Protein AF-A0A940BVG4-F1 (afdb_monomer_lite)

Sequence (118 aa):
MKRGKMKLSRLAILMAVLMVFTMLPSGGVGVVHASSDTEAPVVDASTIELTLPEGKTTVTGGDTVKLSVKVTDASEISRVDVTYNFPVTGQREYTMSYNPDTERYEVEIKISNGAQAG

pLDDT: mean 80.79, std 16.18, range [45.88, 98.25]

Secondary structure (DSSP, 8-state):
---------HHHHHHHHHHHHTT-----------PPP-PPPEEEEEEEEEEPPTT-SS--TT-EEEEEEEEE-SS-----EEEEEETTTEEEEEEPEEETTTTEEEEEEE--TT----

Structure (mmCIF, N/CA/C/O backbone):
data_AF-A0A940BVG4-F1
#
_entry.id   AF-A0A940BVG4-F1
#
loop_
_atom_site.group_PDB
_atom_site.id
_atom_site.type_symbol
_atom_site.label_atom_id
_atom_site.label_alt_id
_atom_site.label_comp_id
_atom_site.label_asym_id
_atom_site.label_entity_id
_atom_site.label_seq_id
_atom_site.pdbx_PDB_ins_code
_atom_site.Cartn_x
_atom_site.Cartn_y
_atom_site.Cartn_z
_atom_site.occupancy
_atom_site.B_iso_or_equiv
_atom_site.auth_seq_id
_atom_site.auth_comp_id
_atom_site.auth_asym_id
_atom_site.auth_atom_id
_atom_site.pdbx_PDB_model_num
ATOM 1 N N . MET A 1 1 ? 68.633 -38.755 -28.084 1.00 45.88 1 MET A N 1
ATOM 2 C CA . MET A 1 1 ? 68.171 -37.482 -28.690 1.00 45.88 1 MET A CA 1
ATOM 3 C C . MET A 1 1 ? 68.105 -36.403 -27.616 1.00 45.88 1 MET A C 1
ATOM 5 O O . MET A 1 1 ? 67.370 -36.559 -26.652 1.00 45.88 1 MET A O 1
ATOM 9 N N . LYS A 1 2 ? 68.916 -35.345 -27.736 1.00 47.56 2 LYS A N 1
ATOM 10 C CA . LYS A 1 2 ? 68.989 -34.218 -26.788 1.00 47.56 2 LYS A CA 1
ATOM 11 C C . LYS A 1 2 ? 68.037 -33.122 -27.297 1.00 47.56 2 LYS A C 1
ATOM 13 O O . LYS A 1 2 ? 68.243 -32.629 -28.401 1.00 47.56 2 LYS A O 1
ATOM 18 N N . ARG A 1 3 ? 66.976 -32.776 -26.552 1.00 50.91 3 ARG A N 1
ATOM 19 C CA . ARG A 1 3 ? 66.039 -31.691 -26.921 1.00 50.91 3 ARG A CA 1
ATOM 20 C C . ARG A 1 3 ? 66.789 -30.352 -26.916 1.00 50.91 3 ARG A C 1
ATOM 22 O O . ARG A 1 3 ? 67.181 -29.868 -25.856 1.00 50.91 3 ARG A O 1
ATOM 29 N N . GLY A 1 4 ? 67.016 -29.779 -28.097 1.00 55.25 4 GLY A N 1
ATOM 30 C CA . GLY A 1 4 ? 67.609 -28.451 -28.250 1.00 55.25 4 GLY A CA 1
ATOM 31 C C . GLY A 1 4 ? 66.642 -27.372 -27.767 1.00 55.25 4 GLY A C 1
ATOM 32 O O . GLY A 1 4 ? 65.496 -27.322 -28.207 1.00 55.25 4 GLY A O 1
ATOM 33 N N . LYS A 1 5 ? 67.088 -26.511 -26.847 1.00 55.75 5 LYS A N 1
ATOM 34 C CA . LYS A 1 5 ? 66.330 -25.324 -26.429 1.00 55.75 5 LYS A CA 1
ATOM 35 C C . LYS A 1 5 ? 66.346 -24.315 -27.585 1.00 55.75 5 LYS A C 1
ATOM 37 O O . LYS A 1 5 ? 67.405 -23.767 -27.887 1.00 55.75 5 LYS A O 1
ATOM 42 N N . MET A 1 6 ? 65.211 -24.085 -28.245 1.00 57.31 6 MET A N 1
ATOM 43 C CA . MET A 1 6 ? 65.107 -23.062 -29.293 1.00 57.31 6 MET A CA 1
ATOM 44 C C . MET A 1 6 ? 65.166 -21.666 -28.662 1.00 57.31 6 MET A C 1
ATOM 46 O O . MET A 1 6 ? 64.382 -21.353 -27.768 1.00 57.31 6 MET A O 1
ATOM 50 N N . LYS A 1 7 ? 66.103 -20.824 -29.112 1.00 61.03 7 LYS A N 1
ATOM 51 C CA . LYS A 1 7 ? 66.158 -19.405 -28.737 1.00 61.03 7 LYS A CA 1
ATOM 52 C C . LYS A 1 7 ? 65.213 -18.633 -29.660 1.00 61.03 7 LYS A C 1
ATOM 54 O O . LYS A 1 7 ? 65.459 -18.584 -30.862 1.00 61.03 7 LYS A O 1
ATOM 59 N N . LEU A 1 8 ? 64.143 -18.050 -29.114 1.00 55.97 8 LEU A N 1
ATOM 60 C CA . LEU A 1 8 ? 63.245 -17.184 -29.883 1.00 55.97 8 LEU A CA 1
ATOM 61 C C . LEU A 1 8 ? 63.992 -15.910 -30.303 1.00 55.97 8 LEU A C 1
ATOM 63 O O . LEU A 1 8 ? 64.577 -15.215 -29.471 1.00 55.97 8 LEU A O 1
ATOM 67 N N . SER A 1 9 ? 63.989 -15.613 -31.602 1.00 65.25 9 SER A N 1
ATOM 68 C CA . SER A 1 9 ? 64.594 -14.401 -32.152 1.00 65.25 9 SER A CA 1
ATOM 69 C C . SER A 1 9 ? 63.680 -13.191 -31.930 1.00 65.25 9 SER A C 1
ATOM 71 O O . SER A 1 9 ? 62.457 -13.315 -31.881 1.00 65.25 9 SER A O 1
ATOM 73 N N . ARG A 1 10 ? 64.262 -11.990 -31.819 1.00 62.75 10 ARG A N 1
ATOM 74 C CA . ARG A 1 10 ? 63.513 -10.731 -31.613 1.00 62.75 10 ARG A CA 1
ATOM 75 C C . ARG A 1 10 ? 62.452 -10.481 -32.697 1.00 62.75 10 ARG A C 1
ATOM 77 O O . ARG A 1 10 ? 61.407 -9.915 -32.404 1.00 62.75 10 ARG A O 1
ATOM 84 N N . LEU A 1 11 ? 62.689 -10.971 -33.916 1.00 67.56 11 LEU A N 1
ATOM 85 C CA . LEU A 1 11 ? 61.735 -10.915 -35.026 1.00 67.56 11 LEU A CA 1
ATOM 86 C C . LEU A 1 11 ? 60.545 -11.872 -34.827 1.00 67.56 11 LEU A C 1
ATOM 88 O O . LEU A 1 11 ? 59.414 -11.507 -35.131 1.00 67.56 11 LEU A O 1
ATOM 92 N N . ALA A 1 12 ? 60.777 -13.060 -34.256 1.00 67.38 12 ALA A N 1
ATOM 93 C CA . ALA A 1 12 ? 59.709 -14.001 -33.914 1.00 67.38 12 ALA A CA 1
ATOM 94 C C . ALA A 1 12 ? 58.827 -13.479 -32.767 1.00 67.38 12 ALA A C 1
ATOM 96 O O . ALA A 1 12 ? 57.617 -13.678 -32.787 1.00 67.38 12 ALA A O 1
ATOM 97 N N . ILE A 1 13 ? 59.415 -12.758 -31.804 1.00 68.06 13 ILE A N 1
ATOM 98 C CA . ILE A 1 13 ? 58.664 -12.083 -30.733 1.00 68.06 13 ILE A CA 1
ATOM 99 C C . ILE A 1 13 ? 57.790 -10.962 -31.316 1.00 68.06 13 ILE A C 1
ATOM 101 O O . ILE A 1 13 ? 56.614 -10.875 -30.980 1.00 68.06 13 ILE A O 1
ATOM 105 N N . LEU A 1 14 ? 58.325 -10.145 -32.231 1.00 67.00 14 LEU A N 1
ATOM 106 C CA . LEU A 1 14 ? 57.571 -9.050 -32.853 1.00 67.00 14 LEU A CA 1
ATOM 107 C C . LEU A 1 14 ? 56.382 -9.556 -33.691 1.00 67.00 14 LEU A C 1
ATOM 109 O O . LEU A 1 14 ? 55.294 -8.993 -33.614 1.00 67.00 14 LEU A O 1
ATOM 113 N N . MET A 1 15 ? 56.564 -10.651 -34.437 1.00 68.31 15 MET A N 1
ATOM 114 C CA . MET A 1 15 ? 55.485 -11.274 -35.215 1.00 68.31 15 MET A CA 1
ATOM 115 C C . MET A 1 15 ? 54.416 -11.918 -34.327 1.00 68.31 15 MET A C 1
ATOM 117 O O . MET A 1 15 ? 53.229 -11.813 -34.627 1.00 68.31 15 MET A O 1
ATOM 121 N N . ALA A 1 16 ? 54.815 -12.532 -33.209 1.00 61.44 16 ALA A N 1
ATOM 122 C CA . ALA A 1 16 ? 53.864 -13.067 -32.239 1.00 61.44 16 ALA A CA 1
ATOM 123 C C . ALA A 1 16 ? 53.013 -11.953 -31.605 1.00 61.44 16 ALA A C 1
ATOM 125 O O . ALA A 1 16 ? 51.803 -12.108 -31.481 1.00 61.44 16 ALA A O 1
ATOM 126 N N . VAL A 1 17 ? 53.611 -10.804 -31.272 1.00 62.91 17 VAL A N 1
ATOM 127 C CA . VAL A 1 17 ? 52.875 -9.650 -30.725 1.00 62.91 17 VAL A CA 1
ATOM 128 C C . VAL A 1 17 ? 51.912 -9.053 -31.760 1.00 62.91 17 VAL A C 1
ATOM 130 O O . VAL A 1 17 ? 50.781 -8.721 -31.414 1.00 62.91 17 VAL A O 1
ATOM 133 N N . LEU A 1 18 ? 52.314 -8.979 -33.034 1.00 57.31 18 LEU A N 1
ATOM 134 C CA . LEU A 1 18 ? 51.460 -8.476 -34.115 1.00 57.31 18 LEU A CA 1
ATOM 135 C C . LEU A 1 18 ? 50.224 -9.363 -34.351 1.00 57.31 18 LEU A C 1
ATOM 137 O O . LEU A 1 18 ? 49.133 -8.835 -34.548 1.00 57.31 18 LEU A O 1
ATOM 141 N N . MET A 1 19 ? 50.368 -10.693 -34.281 1.00 65.94 19 MET A N 1
ATOM 142 C CA . MET A 1 19 ? 49.233 -11.619 -34.426 1.00 65.94 19 MET A CA 1
ATOM 143 C C . MET A 1 19 ? 48.271 -11.601 -33.232 1.00 65.94 19 MET A C 1
ATOM 145 O O . MET A 1 19 ? 47.079 -11.830 -33.407 1.00 65.94 19 MET A O 1
ATOM 149 N N . VAL A 1 20 ? 48.755 -11.307 -32.021 1.00 60.59 20 VAL A N 1
ATOM 150 C CA . VAL A 1 20 ? 47.878 -11.150 -30.846 1.00 60.59 20 VAL A CA 1
ATOM 151 C C . VAL A 1 20 ? 47.051 -9.862 -30.950 1.00 60.59 20 VAL A C 1
ATOM 153 O O . VAL A 1 20 ? 45.903 -9.834 -30.516 1.00 60.59 20 VAL A O 1
ATOM 156 N N . PHE A 1 21 ? 47.589 -8.810 -31.577 1.00 59.00 21 PHE A N 1
ATOM 157 C CA . PHE A 1 21 ? 46.903 -7.520 -31.701 1.00 59.00 21 PHE A CA 1
ATOM 158 C C . PHE A 1 21 ? 45.751 -7.527 -32.724 1.00 59.00 21 PHE A C 1
ATOM 160 O O . PHE A 1 21 ? 44.812 -6.745 -32.592 1.00 59.00 21 PHE A O 1
ATOM 167 N N . THR A 1 22 ? 45.769 -8.425 -33.717 1.00 57.88 22 THR A N 1
ATOM 168 C CA . THR A 1 22 ? 44.677 -8.556 -34.703 1.00 57.88 22 THR A CA 1
ATOM 169 C C . THR A 1 22 ? 43.490 -9.379 -34.201 1.00 57.88 22 THR A C 1
ATOM 171 O O . THR A 1 22 ? 42.439 -9.368 -34.835 1.00 57.88 22 THR A O 1
ATOM 174 N N . MET A 1 23 ? 43.629 -10.073 -33.067 1.00 61.88 23 MET A N 1
ATOM 175 C CA . MET A 1 23 ? 42.559 -10.857 -32.437 1.00 61.88 23 MET A CA 1
ATOM 176 C C . MET A 1 23 ? 41.754 -10.066 -31.395 1.00 61.88 23 MET A C 1
ATOM 178 O O . MET A 1 23 ? 41.023 -10.663 -30.606 1.00 61.88 23 MET A O 1
ATOM 182 N N . LEU A 1 24 ? 41.862 -8.734 -31.368 1.00 61.94 24 LEU A N 1
ATOM 183 C CA . LEU A 1 24 ? 40.940 -7.924 -30.577 1.00 61.94 24 LEU A CA 1
ATOM 184 C C . LEU A 1 24 ? 39.527 -8.119 -31.148 1.00 61.94 24 LEU A C 1
ATOM 186 O O . LEU A 1 24 ? 39.314 -7.819 -32.326 1.00 61.94 24 LEU A O 1
ATOM 190 N N . PRO A 1 25 ? 38.555 -8.623 -30.363 1.00 62.84 25 PRO A N 1
ATOM 191 C CA . PRO A 1 25 ? 37.179 -8.646 -30.817 1.00 62.84 25 PRO A CA 1
ATOM 192 C C . PRO A 1 25 ? 36.785 -7.200 -31.104 1.00 62.84 25 PRO A C 1
ATOM 194 O O . PRO A 1 25 ? 36.917 -6.329 -30.241 1.00 62.84 25 PRO A O 1
ATOM 197 N N . SER A 1 26 ? 36.330 -6.933 -32.327 1.00 64.81 26 SER A N 1
ATOM 198 C CA . SER A 1 26 ? 35.660 -5.688 -32.681 1.00 64.81 26 SER A CA 1
ATOM 199 C C . SER A 1 26 ? 34.354 -5.638 -31.892 1.00 64.81 26 SER A C 1
ATOM 201 O O . SER A 1 26 ? 33.297 -6.031 -32.387 1.00 64.81 26 SER A O 1
ATOM 203 N N . GLY A 1 27 ? 34.452 -5.249 -30.622 1.00 59.84 27 GLY A N 1
ATOM 204 C CA . GLY A 1 27 ? 33.319 -4.988 -29.756 1.00 59.84 27 GLY A CA 1
ATOM 205 C C . GLY A 1 27 ? 32.573 -3.813 -30.351 1.00 59.84 27 GLY A C 1
ATOM 206 O O . GLY A 1 27 ? 32.929 -2.662 -30.111 1.00 59.84 27 GLY A O 1
ATOM 207 N N . GLY A 1 28 ? 31.588 -4.111 -31.197 1.00 62.94 28 GLY A N 1
ATOM 208 C CA . GLY A 1 28 ? 30.625 -3.123 -31.639 1.00 62.94 28 GLY A CA 1
ATOM 209 C C . GLY A 1 28 ? 30.042 -2.474 -30.394 1.00 62.94 28 GLY A C 1
ATOM 210 O O . GLY A 1 28 ? 29.566 -3.167 -29.494 1.00 62.94 28 GLY A O 1
ATOM 211 N N . VAL A 1 29 ? 30.128 -1.150 -30.319 1.00 62.19 29 VAL A N 1
ATOM 212 C CA . VAL A 1 29 ? 29.417 -0.385 -29.303 1.00 62.19 29 VAL A CA 1
ATOM 213 C C . VAL A 1 29 ? 27.939 -0.553 -29.634 1.00 62.19 29 VAL A C 1
ATOM 215 O O . VAL A 1 29 ? 27.408 0.116 -30.517 1.00 62.19 29 VAL A O 1
ATOM 218 N N . GLY A 1 30 ? 27.298 -1.532 -29.000 1.00 59.84 30 GLY A N 1
ATOM 219 C CA . GLY A 1 30 ? 25.856 -1.678 -29.046 1.00 59.84 30 GLY A CA 1
ATOM 220 C C . GLY A 1 30 ? 25.267 -0.453 -28.373 1.00 59.84 30 GLY A C 1
ATOM 221 O O . GLY A 1 30 ? 25.330 -0.326 -27.152 1.00 59.84 30 GLY A O 1
ATOM 222 N N . VAL A 1 31 ? 24.747 0.479 -29.166 1.00 65.06 31 VAL A N 1
ATOM 223 C CA . VAL A 1 31 ? 23.924 1.562 -28.640 1.00 65.06 31 VAL A CA 1
ATOM 224 C C . VAL A 1 31 ? 22.653 0.897 -28.121 1.00 65.06 31 VAL A C 1
ATOM 226 O O . VAL A 1 31 ? 21.766 0.538 -28.891 1.00 65.06 31 VAL A O 1
ATOM 229 N N . VAL A 1 32 ? 22.595 0.653 -26.813 1.00 68.62 32 VAL A N 1
ATOM 230 C CA . VAL A 1 32 ? 21.350 0.293 -26.137 1.00 68.62 32 VAL A CA 1
ATOM 231 C C . VAL A 1 32 ? 20.445 1.515 -26.208 1.00 68.62 32 VAL A C 1
ATOM 233 O O . VAL A 1 32 ? 20.623 2.483 -25.473 1.00 68.62 32 VAL A O 1
ATOM 236 N N . HIS A 1 33 ? 19.496 1.500 -27.141 1.00 60.31 33 HIS A N 1
ATOM 237 C CA . HIS A 1 33 ? 18.366 2.413 -27.086 1.00 60.31 33 HIS A CA 1
ATOM 238 C C . HIS A 1 33 ? 17.505 1.993 -25.895 1.00 60.31 33 HIS A C 1
ATOM 240 O O . HIS A 1 33 ? 16.791 0.995 -25.963 1.00 60.31 33 HIS A O 1
ATOM 246 N N . ALA A 1 34 ? 17.599 2.733 -24.791 1.00 67.56 34 ALA A N 1
ATOM 247 C CA . ALA A 1 34 ? 16.599 2.661 -23.741 1.00 67.56 34 ALA A CA 1
ATOM 248 C C . ALA A 1 34 ? 15.302 3.242 -24.319 1.00 67.56 34 ALA A C 1
ATOM 250 O O . ALA A 1 34 ? 15.218 4.443 -24.578 1.00 67.56 34 ALA A O 1
ATOM 251 N N . SER A 1 35 ? 14.319 2.389 -24.600 1.00 72.12 35 SER A N 1
ATOM 252 C CA . SER A 1 35 ? 12.964 2.851 -24.885 1.00 72.12 35 SER A CA 1
ATOM 253 C C . SER A 1 35 ? 12.428 3.525 -23.624 1.00 72.12 35 SER A C 1
ATOM 255 O O . SER A 1 35 ? 12.425 2.907 -22.560 1.00 72.12 35 SER A O 1
ATOM 257 N N . SER A 1 36 ? 12.019 4.789 -23.724 1.00 78.38 36 SER A N 1
ATOM 258 C CA . SER A 1 36 ? 11.348 5.481 -22.624 1.00 78.38 36 SER A CA 1
ATOM 259 C C . SER A 1 36 ? 9.989 4.836 -22.377 1.00 78.38 36 SER A C 1
ATOM 261 O O . SER A 1 36 ? 9.219 4.701 -23.331 1.00 78.38 36 SER A O 1
ATOM 263 N N . ASP A 1 37 ? 9.696 4.472 -21.128 1.00 85.56 37 ASP A N 1
ATOM 264 C CA . ASP A 1 37 ? 8.340 4.085 -20.748 1.00 85.56 37 ASP A CA 1
ATOM 265 C C . ASP A 1 37 ? 7.401 5.295 -20.880 1.00 85.56 37 ASP A C 1
ATOM 267 O O . ASP A 1 37 ? 7.754 6.423 -20.527 1.00 85.56 37 ASP A O 1
ATOM 271 N N . THR A 1 38 ? 6.230 5.053 -21.459 1.00 88.81 38 THR A N 1
ATOM 272 C CA . THR A 1 38 ? 5.174 6.050 -21.680 1.00 88.81 38 THR A CA 1
ATOM 273 C C . THR A 1 38 ? 3.818 5.579 -21.168 1.00 88.81 38 THR A C 1
ATOM 275 O O . THR A 1 38 ? 2.848 6.336 -21.243 1.00 88.81 38 THR A O 1
ATOM 278 N N . GLU A 1 39 ? 3.731 4.335 -20.697 1.00 92.50 39 GLU A N 1
ATOM 279 C CA . GLU A 1 39 ? 2.511 3.799 -20.115 1.00 92.50 39 GLU A CA 1
ATOM 280 C C . GLU A 1 39 ? 2.344 4.365 -18.700 1.00 92.50 39 GLU A C 1
ATOM 282 O O . GLU A 1 39 ? 3.309 4.720 -18.027 1.00 92.50 39 GLU A O 1
ATOM 287 N N . ALA A 1 40 ? 1.093 4.580 -18.301 1.00 92.31 40 ALA A N 1
ATOM 288 C CA . ALA A 1 40 ? 0.785 5.078 -16.970 1.00 92.31 40 ALA A CA 1
ATOM 289 C C . ALA A 1 40 ? 0.508 3.894 -16.035 1.00 92.31 40 ALA A C 1
ATOM 291 O O . ALA A 1 40 ? -0.127 2.928 -16.478 1.00 92.31 40 ALA A O 1
ATOM 292 N N . PRO A 1 41 ? 0.829 4.017 -14.734 1.00 95.62 41 PRO A N 1
ATOM 293 C CA . PRO A 1 41 ? 0.485 2.998 -13.758 1.00 95.62 41 PRO A CA 1
ATOM 294 C C . PRO A 1 41 ? -1.016 2.695 -13.746 1.00 95.62 41 PRO A C 1
ATOM 296 O O . PRO A 1 41 ? -1.862 3.595 -13.768 1.00 95.62 41 PRO A O 1
ATOM 299 N N . VAL A 1 42 ? -1.350 1.411 -13.650 1.00 96.88 42 VAL A N 1
ATOM 300 C CA . VAL A 1 42 ? -2.722 0.902 -13.634 1.00 96.88 42 VAL A CA 1
ATOM 301 C C . VAL A 1 42 ? -3.063 0.379 -12.244 1.00 96.88 42 VAL A C 1
ATOM 303 O O . VAL A 1 42 ? -2.374 -0.483 -11.702 1.00 96.88 42 VAL A O 1
ATOM 306 N N . VAL A 1 43 ? -4.165 0.876 -11.678 1.00 96.88 43 VAL A N 1
ATOM 307 C CA . VAL A 1 43 ? -4.732 0.377 -10.419 1.00 96.88 43 VAL A CA 1
ATOM 308 C C . VAL A 1 43 ? -5.722 -0.742 -10.721 1.00 96.88 43 VAL A C 1
ATOM 310 O O . VAL A 1 43 ? -6.735 -0.517 -11.387 1.00 96.88 43 VAL A O 1
ATOM 313 N N . ASP A 1 44 ? -5.479 -1.936 -10.184 1.00 96.75 44 ASP A N 1
ATOM 314 C CA . ASP A 1 44 ? -6.434 -3.036 -10.270 1.00 96.75 44 ASP A CA 1
ATOM 315 C C . ASP A 1 44 ? -7.474 -2.908 -9.149 1.00 96.75 44 ASP A C 1
ATOM 317 O O . ASP A 1 44 ? -7.310 -3.420 -8.039 1.00 96.75 44 ASP A O 1
ATOM 321 N N . ALA A 1 45 ? -8.573 -2.213 -9.442 1.00 93.56 45 ALA A N 1
ATOM 322 C CA . ALA A 1 45 ? -9.638 -1.961 -8.474 1.00 93.56 45 ALA A CA 1
ATOM 323 C C . ALA A 1 45 ? -10.279 -3.244 -7.912 1.00 93.56 45 ALA A C 1
ATOM 325 O O . ALA A 1 45 ? -10.815 -3.222 -6.805 1.00 93.56 45 ALA A O 1
ATOM 326 N N . SER A 1 46 ? -10.202 -4.368 -8.637 1.00 96.75 46 SER A N 1
ATOM 327 C CA . SER A 1 46 ? -10.732 -5.654 -8.162 1.00 96.75 46 SER A CA 1
ATOM 328 C C . SER A 1 46 ? -9.913 -6.245 -7.011 1.00 96.75 46 SER A C 1
ATOM 330 O O . SER A 1 46 ? -10.391 -7.112 -6.282 1.00 96.75 46 SER A O 1
ATOM 332 N N . THR A 1 47 ? -8.692 -5.742 -6.819 1.00 96.81 47 THR A N 1
ATOM 333 C CA . THR A 1 47 ? -7.764 -6.178 -5.774 1.00 96.81 47 THR A CA 1
ATOM 334 C C . THR A 1 47 ? -7.798 -5.294 -4.533 1.00 96.81 47 THR A C 1
ATOM 336 O O . THR A 1 47 ? -7.018 -5.518 -3.614 1.00 96.81 47 THR A O 1
ATOM 339 N N . ILE A 1 48 ? -8.669 -4.289 -4.472 1.00 95.94 48 ILE A N 1
ATOM 340 C CA . ILE A 1 48 ? -8.781 -3.463 -3.271 1.00 95.94 48 ILE A CA 1
ATOM 341 C C . ILE A 1 48 ? -9.329 -4.329 -2.136 1.00 95.94 48 ILE A C 1
ATOM 343 O O . ILE A 1 48 ? -10.456 -4.819 -2.194 1.00 95.94 48 ILE A O 1
ATOM 347 N N . GLU A 1 49 ? -8.526 -4.500 -1.091 1.00 96.00 49 GLU A N 1
ATOM 348 C CA . GLU A 1 49 ? -8.849 -5.344 0.052 1.00 96.00 49 GLU A CA 1
ATOM 349 C C . GLU A 1 49 ? -8.620 -4.592 1.360 1.00 9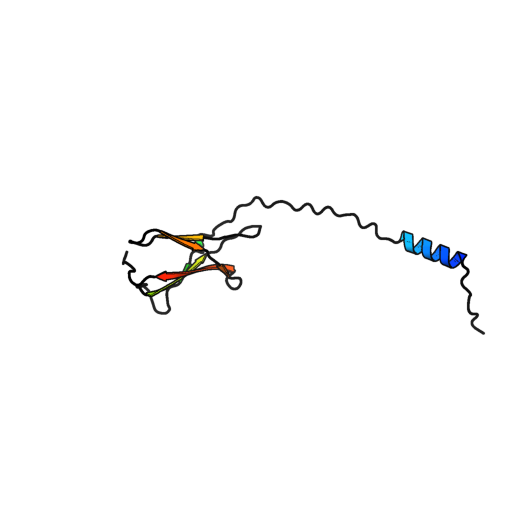6.00 49 GLU A C 1
ATOM 351 O O . GLU A 1 49 ? -7.552 -4.021 1.590 1.00 96.00 49 GLU A O 1
ATOM 356 N N . LEU A 1 50 ? -9.628 -4.624 2.232 1.00 93.44 50 LEU A N 1
ATOM 357 C CA . LEU A 1 50 ? -9.557 -4.077 3.580 1.00 93.44 50 LEU A CA 1
ATOM 358 C C . LEU A 1 50 ? -9.574 -5.220 4.598 1.00 93.44 50 LEU A C 1
ATOM 360 O O . LEU A 1 50 ? -10.577 -5.917 4.746 1.00 93.44 50 LEU A O 1
ATOM 364 N N . THR A 1 51 ? -8.482 -5.380 5.336 1.00 94.94 51 THR A N 1
ATOM 365 C CA . THR A 1 51 ? -8.365 -6.357 6.421 1.00 94.94 51 THR A CA 1
ATOM 366 C C . THR A 1 51 ? -8.660 -5.688 7.763 1.00 94.94 51 THR A C 1
ATOM 368 O O . THR A 1 51 ? -8.032 -4.691 8.133 1.00 94.94 51 THR A O 1
ATOM 371 N N . LEU A 1 52 ? -9.621 -6.247 8.501 1.00 93.44 52 LEU A N 1
ATOM 372 C CA . LEU A 1 52 ? -9.978 -5.834 9.859 1.00 93.44 52 LEU A CA 1
ATOM 373 C C . LEU A 1 52 ? -9.094 -6.556 10.895 1.00 93.44 52 LEU A C 1
ATOM 375 O O . LEU A 1 52 ? -8.520 -7.600 10.577 1.00 93.44 52 LEU A O 1
ATOM 379 N N . PRO A 1 53 ? -9.010 -6.056 12.144 1.00 91.31 53 PRO A N 1
ATOM 380 C CA . PRO A 1 53 ? -8.409 -6.813 13.237 1.00 91.31 53 PRO A CA 1
ATOM 381 C C . PRO A 1 53 ? -9.039 -8.203 13.391 1.00 91.31 53 PRO A C 1
ATOM 383 O O . PRO A 1 53 ? -10.239 -8.382 13.167 1.00 91.31 53 PRO A O 1
ATOM 386 N N . GLU A 1 54 ? -8.235 -9.176 13.816 1.00 90.44 54 GLU A N 1
ATOM 387 C CA . GLU A 1 54 ? -8.676 -10.562 13.974 1.00 90.44 54 GLU A CA 1
ATOM 388 C C . GLU A 1 54 ? -9.927 -10.666 14.862 1.00 90.44 54 GLU A C 1
ATOM 390 O O . GLU A 1 54 ? -10.031 -10.036 15.917 1.00 90.44 54 GLU A O 1
ATOM 395 N N . GLY A 1 55 ? -10.908 -11.450 14.406 1.00 88.69 55 GLY A N 1
ATOM 396 C CA . GLY A 1 55 ? -12.163 -11.667 15.126 1.00 88.69 55 GLY A CA 1
ATOM 397 C C . GLY A 1 55 ? -13.142 -10.488 15.097 1.00 88.69 55 GLY A C 1
ATOM 398 O O . GLY A 1 55 ? -14.195 -10.574 15.730 1.00 88.69 55 GLY A O 1
ATOM 399 N N . LYS A 1 56 ? -12.842 -9.402 14.368 1.00 88.69 56 LYS A N 1
ATOM 400 C CA . LYS A 1 56 ? -13.747 -8.257 14.218 1.00 88.69 56 LYS A CA 1
ATOM 401 C C . LYS A 1 56 ? -14.431 -8.236 12.856 1.00 88.69 56 LYS A C 1
ATOM 403 O O . LYS A 1 56 ? -13.801 -8.369 11.815 1.00 88.69 56 LYS A O 1
ATOM 408 N N . THR A 1 57 ? -15.734 -7.974 12.875 1.00 87.94 57 THR A N 1
ATOM 409 C CA . THR A 1 57 ? -16.542 -7.661 11.682 1.00 87.94 57 THR A CA 1
ATOM 410 C C . THR A 1 57 ? -16.799 -6.162 11.531 1.00 87.94 57 THR A C 1
ATOM 412 O O . THR A 1 57 ? -17.301 -5.717 10.505 1.00 87.94 57 THR A O 1
ATOM 415 N N . THR A 1 58 ? -16.470 -5.377 12.558 1.00 85.56 58 THR A N 1
ATOM 416 C CA . THR A 1 58 ? -16.634 -3.922 12.612 1.00 85.56 58 THR A CA 1
ATOM 417 C C . THR A 1 58 ? -15.434 -3.299 13.306 1.00 85.56 58 THR A C 1
ATOM 419 O O . THR A 1 58 ? -14.873 -3.895 14.226 1.00 85.56 58 THR A O 1
ATOM 422 N N . VAL A 1 59 ? -15.077 -2.081 12.913 1.00 85.44 59 VAL A N 1
ATOM 423 C CA . VAL A 1 59 ? -13.952 -1.339 13.493 1.00 85.44 59 VAL A CA 1
ATOM 424 C C . VAL A 1 59 ? -14.450 -0.235 14.409 1.00 85.44 59 VAL A C 1
ATOM 426 O O . VAL A 1 59 ? -15.495 0.370 14.182 1.00 85.44 59 VAL A O 1
ATOM 429 N N . THR A 1 60 ? -13.691 0.018 15.463 1.00 85.31 60 THR A N 1
ATOM 430 C CA . THR A 1 60 ? -13.986 1.011 16.494 1.00 85.31 60 THR A CA 1
ATOM 431 C C . THR A 1 60 ? -12.781 1.906 16.726 1.00 85.31 60 THR A C 1
ATOM 433 O O . THR A 1 60 ? -11.673 1.635 16.261 1.00 85.31 60 THR A O 1
ATOM 436 N N . GLY A 1 61 ? -13.001 3.002 17.446 1.00 84.75 61 GLY A N 1
ATOM 437 C CA . GLY A 1 61 ? -11.927 3.897 17.834 1.00 84.75 61 GLY A CA 1
ATOM 438 C C . GLY A 1 61 ? -10.809 3.152 18.568 1.00 84.75 61 GLY A C 1
ATOM 439 O O . GLY A 1 61 ? -11.054 2.514 19.586 1.00 84.75 61 GLY A O 1
ATOM 440 N N . GLY A 1 62 ? -9.593 3.245 18.036 1.00 84.06 62 GLY A N 1
ATOM 441 C CA . GLY A 1 62 ? -8.403 2.567 18.544 1.00 84.06 62 GLY A CA 1
ATOM 442 C C . GLY A 1 62 ? -7.934 1.400 17.675 1.00 84.06 62 GLY A C 1
ATOM 443 O O . GLY A 1 62 ? -6.779 1.001 17.812 1.00 84.06 62 GLY A O 1
ATOM 444 N N . ASP A 1 63 ? -8.781 0.898 16.772 1.00 90.31 63 ASP A N 1
ATOM 445 C CA . ASP A 1 63 ? -8.434 -0.200 15.869 1.00 90.31 63 ASP A CA 1
ATOM 446 C C . ASP A 1 63 ? -7.475 0.235 14.757 1.00 90.31 63 ASP A C 1
ATOM 448 O O . ASP A 1 63 ? -7.425 1.399 14.361 1.00 90.31 63 ASP A O 1
ATOM 452 N N . THR A 1 64 ? -6.736 -0.728 14.218 1.00 91.88 64 THR A N 1
ATOM 453 C CA . THR A 1 64 ? -5.921 -0.548 13.015 1.00 91.88 64 THR A CA 1
ATOM 454 C C . THR A 1 64 ? -6.456 -1.471 11.935 1.00 91.88 64 THR A C 1
ATOM 456 O O . THR A 1 64 ? -6.636 -2.663 12.173 1.00 91.88 64 THR A O 1
ATOM 459 N N . VAL A 1 65 ? -6.716 -0.920 10.754 1.00 93.25 65 VAL A N 1
ATOM 460 C CA . VAL A 1 65 ? -7.074 -1.696 9.561 1.00 93.25 65 VAL A CA 1
ATOM 461 C C . VAL A 1 65 ? -5.919 -1.689 8.579 1.00 93.25 65 VAL A C 1
ATOM 463 O O . VAL A 1 65 ? -5.154 -0.725 8.541 1.00 93.25 65 VAL A O 1
ATOM 466 N N . LYS A 1 66 ? -5.818 -2.730 7.756 1.00 96.25 66 LYS A N 1
ATOM 467 C CA . LYS A 1 66 ? -4.863 -2.777 6.648 1.00 96.25 66 LYS A CA 1
ATOM 468 C C . LYS A 1 66 ? -5.602 -2.624 5.327 1.00 96.25 66 LYS A C 1
ATOM 470 O O . LYS A 1 66 ? -6.547 -3.364 5.075 1.00 96.25 66 LYS A O 1
ATOM 475 N N . LEU A 1 67 ? -5.169 -1.685 4.494 1.00 96.31 67 LEU A N 1
ATOM 476 C CA . LEU A 1 67 ? -5.612 -1.567 3.109 1.00 96.31 67 LEU A CA 1
ATOM 477 C C . LEU A 1 67 ? -4.517 -2.106 2.190 1.00 96.31 67 LEU A C 1
ATOM 479 O O . LEU A 1 67 ? -3.347 -1.770 2.365 1.00 96.31 67 LEU A O 1
ATOM 483 N N . SER A 1 68 ? -4.905 -2.917 1.212 1.00 97.81 68 SER A N 1
ATOM 484 C CA . SER A 1 68 ? -4.011 -3.521 0.228 1.00 97.81 68 SER A CA 1
ATOM 485 C C . SER A 1 68 ? -4.590 -3.372 -1.180 1.00 97.81 68 SER A C 1
ATOM 487 O O . SER A 1 68 ? -5.802 -3.496 -1.365 1.00 97.81 68 SER A O 1
ATOM 489 N N . VAL A 1 69 ? -3.742 -3.077 -2.167 1.00 98.00 69 VAL A N 1
ATOM 490 C CA . VAL A 1 69 ? -4.137 -2.934 -3.577 1.00 98.00 69 VAL A CA 1
ATOM 491 C C . VAL A 1 69 ? -2.985 -3.303 -4.505 1.00 98.00 69 VAL A C 1
ATOM 493 O O . VAL A 1 69 ? -1.816 -3.046 -4.210 1.00 98.00 69 VAL A O 1
ATOM 496 N N . LYS A 1 70 ? -3.307 -3.894 -5.655 1.00 97.75 70 LYS A N 1
ATOM 497 C CA . LYS A 1 70 ? -2.347 -4.135 -6.728 1.00 97.75 70 LYS A CA 1
ATOM 498 C C . LYS A 1 70 ? -2.314 -2.936 -7.674 1.00 97.75 70 LYS A C 1
ATOM 500 O O . LYS A 1 70 ? -3.343 -2.517 -8.207 1.00 97.75 70 LYS A O 1
ATOM 505 N N . VAL A 1 71 ? -1.115 -2.406 -7.885 1.00 97.06 71 VAL A N 1
ATOM 506 C CA . VAL A 1 71 ? -0.827 -1.378 -8.888 1.00 97.06 71 VAL A CA 1
ATOM 507 C C . VAL A 1 71 ? 0.303 -1.913 -9.750 1.00 97.06 71 VAL A C 1
ATOM 509 O O . VAL A 1 71 ? 1.286 -2.425 -9.217 1.00 97.06 71 VAL A O 1
ATOM 512 N N . THR A 1 72 ? 0.139 -1.850 -11.064 1.00 95.75 72 THR A N 1
ATOM 513 C CA . THR A 1 72 ? 1.112 -2.370 -12.027 1.00 95.75 72 THR A CA 1
ATOM 514 C C . THR A 1 72 ? 1.531 -1.276 -12.979 1.00 95.75 72 THR A C 1
ATOM 516 O O . THR A 1 72 ? 0.688 -0.509 -13.437 1.00 95.75 72 THR A O 1
ATOM 519 N N . ASP A 1 73 ? 2.808 -1.256 -13.317 1.00 94.69 73 ASP A N 1
ATOM 520 C CA . ASP A 1 73 ? 3.360 -0.393 -14.346 1.00 94.69 73 ASP A CA 1
ATOM 521 C C . ASP A 1 73 ? 4.492 -1.139 -15.058 1.00 94.69 73 ASP A C 1
ATOM 523 O O . ASP A 1 73 ? 5.056 -2.087 -14.499 1.00 94.69 73 ASP A O 1
ATOM 527 N N . ALA A 1 74 ? 4.789 -0.763 -16.302 1.00 89.38 74 ALA A N 1
ATOM 528 C CA . ALA A 1 74 ? 5.899 -1.361 -17.043 1.00 89.38 74 ALA A CA 1
ATOM 529 C C . ALA A 1 74 ? 7.264 -0.879 -16.513 1.00 89.38 74 ALA A C 1
ATOM 531 O O . ALA A 1 74 ? 8.269 -1.582 -16.666 1.00 89.38 74 ALA A O 1
ATOM 532 N N . SER A 1 75 ? 7.289 0.286 -15.860 1.00 89.56 75 SER A N 1
ATOM 533 C CA . SER A 1 75 ? 8.447 0.851 -15.172 1.00 89.56 75 SER A CA 1
ATOM 534 C C . SER A 1 75 ? 8.264 0.923 -13.651 1.00 89.56 75 SER A C 1
ATOM 536 O O . SER A 1 75 ? 7.373 0.313 -13.058 1.00 89.56 75 SER A O 1
ATOM 538 N N . GLU A 1 76 ? 9.207 1.589 -12.985 1.00 89.38 76 GLU A N 1
ATOM 539 C CA . GLU A 1 76 ? 9.211 1.727 -11.535 1.00 89.38 76 GLU A CA 1
ATOM 540 C C . GLU A 1 76 ? 8.136 2.720 -11.077 1.00 89.38 76 GLU A C 1
ATOM 542 O O . GLU A 1 76 ? 8.156 3.906 -11.411 1.00 89.38 76 GLU A O 1
ATOM 547 N N . ILE A 1 77 ? 7.235 2.248 -10.219 1.00 94.25 77 ILE A N 1
ATOM 548 C CA . ILE A 1 77 ? 6.240 3.097 -9.568 1.00 94.25 77 ILE A CA 1
ATOM 549 C C . ILE A 1 77 ? 6.908 3.863 -8.422 1.00 94.25 77 ILE A C 1
ATOM 551 O O . ILE A 1 77 ? 7.285 3.288 -7.401 1.00 94.25 77 ILE A O 1
ATOM 555 N N . SER A 1 78 ? 6.989 5.185 -8.564 1.00 93.81 78 SER A N 1
ATOM 556 C CA . SER A 1 78 ? 7.627 6.062 -7.571 1.00 93.81 78 SER A CA 1
ATOM 557 C C . SER A 1 78 ? 6.821 6.260 -6.280 1.00 93.81 78 SER A C 1
ATOM 559 O O . SER A 1 78 ? 7.407 6.405 -5.206 1.00 93.81 78 SER A O 1
ATOM 561 N N . ARG A 1 79 ? 5.484 6.312 -6.364 1.00 94.69 79 ARG A N 1
ATOM 562 C CA . ARG A 1 79 ? 4.597 6.580 -5.222 1.00 94.69 79 ARG A CA 1
ATOM 563 C C . ARG A 1 79 ? 3.183 6.070 -5.493 1.00 94.69 79 ARG A C 1
ATOM 565 O O . ARG A 1 79 ? 2.665 6.231 -6.594 1.00 94.69 79 ARG A O 1
ATOM 572 N N . VAL A 1 80 ? 2.552 5.515 -4.461 1.00 96.44 80 VAL A N 1
ATOM 573 C CA . VAL A 1 80 ? 1.121 5.192 -4.432 1.00 96.44 80 VAL A CA 1
ATOM 574 C C . VAL A 1 80 ? 0.533 5.818 -3.177 1.00 96.44 80 VAL A C 1
ATOM 576 O O . VAL A 1 80 ? 1.010 5.552 -2.074 1.00 96.44 80 VAL A O 1
ATOM 579 N N . ASP A 1 81 ? -0.505 6.631 -3.339 1.00 96.25 81 ASP A N 1
ATOM 580 C CA . ASP A 1 81 ? -1.222 7.252 -2.230 1.00 96.25 81 ASP A CA 1
ATOM 581 C C . ASP A 1 81 ? -2.691 6.859 -2.247 1.00 96.25 81 ASP A C 1
ATOM 583 O O . ASP A 1 81 ? -3.315 6.720 -3.301 1.00 96.25 81 ASP A O 1
ATOM 587 N N . VAL A 1 82 ? -3.261 6.732 -1.054 1.00 93.88 82 VAL A N 1
ATOM 588 C CA . VAL A 1 82 ? -4.694 6.557 -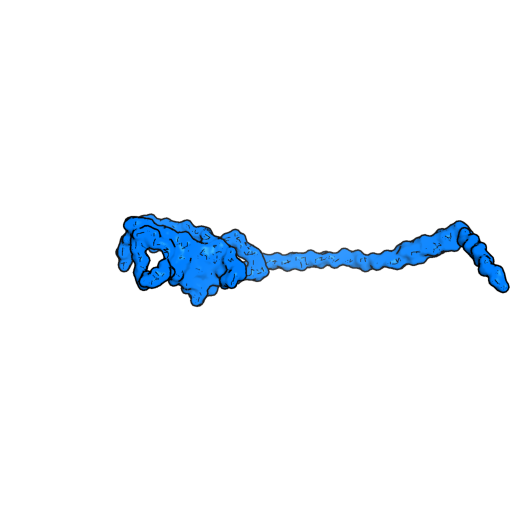0.859 1.00 93.88 82 VAL A CA 1
ATOM 589 C C . VAL A 1 82 ? -5.246 7.697 -0.023 1.00 93.88 82 VAL A C 1
ATOM 591 O O . VAL A 1 82 ? -4.679 8.084 0.996 1.00 93.88 82 VAL A O 1
ATOM 594 N N . THR A 1 83 ? -6.395 8.220 -0.438 1.00 92.44 83 THR A N 1
ATOM 595 C CA . THR A 1 83 ? -7.162 9.178 0.357 1.00 92.44 83 THR A CA 1
ATOM 596 C C . THR A 1 83 ? -8.331 8.469 1.024 1.00 92.44 83 THR A C 1
ATOM 598 O O . THR A 1 83 ? -9.223 7.956 0.351 1.00 92.44 83 THR A O 1
ATOM 601 N N . TYR A 1 84 ? -8.348 8.469 2.354 1.00 86.50 84 TYR A N 1
ATOM 602 C CA . TYR A 1 84 ? -9.462 7.967 3.147 1.00 86.50 84 TYR A CA 1
ATOM 603 C C . TYR A 1 84 ? -10.358 9.122 3.601 1.00 86.50 84 TYR A C 1
ATOM 605 O O . TYR A 1 84 ? -9.892 10.088 4.209 1.00 86.50 84 TYR A O 1
ATOM 613 N N . ASN A 1 85 ? -11.658 9.011 3.336 1.00 86.50 85 ASN A N 1
ATOM 614 C CA . ASN A 1 85 ? -12.658 9.990 3.753 1.00 86.50 85 ASN A CA 1
ATOM 615 C C . ASN A 1 85 ? -13.221 9.606 5.124 1.00 86.50 85 ASN A C 1
ATOM 617 O O . ASN A 1 85 ? -14.028 8.684 5.224 1.00 86.50 85 ASN A O 1
ATOM 621 N N . PHE A 1 86 ? -12.820 10.310 6.183 1.00 79.44 86 PHE A N 1
ATOM 622 C CA . PHE A 1 86 ? -13.418 10.115 7.502 1.00 79.44 86 PHE A CA 1
ATOM 623 C C . PHE A 1 86 ? -14.724 10.907 7.636 1.00 79.44 86 PHE A C 1
ATOM 625 O O . PHE A 1 86 ? -14.696 12.116 7.388 1.00 79.44 86 PHE A O 1
ATOM 632 N N . PRO A 1 87 ? -15.791 10.273 8.175 1.00 75.00 87 PRO A N 1
ATOM 633 C CA . PRO A 1 87 ? -17.001 10.860 8.736 1.00 75.00 87 PRO A CA 1
ATOM 634 C C . PRO A 1 87 ? -17.032 12.372 8.905 1.00 75.00 87 PRO A C 1
ATOM 636 O O . PRO A 1 87 ? -17.819 13.119 8.335 1.00 75.00 87 PRO A O 1
ATOM 639 N N . VAL A 1 88 ? -16.147 12.771 9.817 1.00 70.06 88 VAL A N 1
ATOM 640 C CA . VAL A 1 88 ? -16.244 14.026 10.555 1.00 70.06 88 VAL A CA 1
ATOM 641 C C . VAL A 1 88 ? -14.947 14.815 10.552 1.00 70.06 88 VAL A C 1
ATOM 643 O O . VAL A 1 88 ? -14.985 16.038 10.586 1.00 70.06 88 VAL A O 1
ATOM 646 N N . THR A 1 89 ? -13.791 14.154 10.466 1.00 74.31 89 THR A N 1
ATOM 647 C CA . THR A 1 89 ? -12.504 14.854 10.337 1.00 74.31 89 THR A CA 1
ATOM 648 C C . THR A 1 89 ? -12.114 15.118 8.884 1.00 74.31 89 THR A C 1
ATOM 650 O O . THR A 1 89 ? -11.082 15.740 8.650 1.00 74.31 89 THR A O 1
ATOM 653 N N . GLY A 1 90 ? -12.904 14.641 7.917 1.00 80.94 90 GLY A N 1
ATOM 654 C CA . GLY A 1 90 ? -12.641 14.821 6.494 1.00 80.94 90 GLY A CA 1
ATOM 655 C C . GLY A 1 90 ? -11.561 13.885 5.953 1.00 80.94 90 GLY A C 1
ATOM 656 O O . GLY A 1 90 ? -11.347 12.783 6.460 1.00 80.94 90 GLY A O 1
ATOM 657 N N . GLN A 1 91 ? -10.908 14.306 4.877 1.00 87.56 91 GLN A N 1
ATOM 658 C CA . GLN A 1 91 ? -9.980 13.465 4.125 1.00 87.56 91 GLN A CA 1
ATOM 659 C C . GLN A 1 91 ? -8.622 13.351 4.826 1.00 87.56 91 GLN A C 1
ATOM 661 O O . GLN A 1 91 ? -8.123 14.323 5.395 1.00 87.56 91 GLN A O 1
ATOM 666 N N . ARG A 1 92 ? -7.995 12.176 4.746 1.00 89.50 92 ARG A N 1
ATOM 667 C CA . ARG A 1 92 ? -6.571 11.997 5.050 1.00 89.50 92 ARG A CA 1
ATOM 668 C C . ARG A 1 92 ? -5.902 11.174 3.968 1.00 89.50 92 ARG A C 1
ATOM 670 O O . ARG A 1 92 ? -6.451 10.165 3.535 1.00 89.50 92 ARG A O 1
ATOM 677 N N . GLU A 1 93 ? -4.714 11.604 3.582 1.00 93.94 93 GLU A N 1
ATOM 678 C CA . GLU A 1 93 ? -3.859 10.906 2.632 1.00 93.94 93 GLU A CA 1
ATOM 679 C C . GLU A 1 93 ? -2.886 9.983 3.375 1.00 93.94 93 GLU A C 1
ATOM 681 O O . GLU A 1 93 ? -2.377 10.327 4.445 1.00 93.94 93 GLU A O 1
ATOM 686 N N . TYR A 1 94 ? -2.633 8.815 2.795 1.00 94.69 94 TYR A N 1
ATOM 687 C CA . TYR A 1 94 ? -1.669 7.837 3.271 1.00 94.69 94 TYR A CA 1
ATOM 688 C C . TYR A 1 94 ? -0.828 7.343 2.097 1.00 94.69 94 TYR A C 1
ATOM 690 O O . TYR A 1 94 ? -1.376 6.873 1.102 1.00 94.69 94 TYR A O 1
ATOM 698 N N . THR A 1 95 ? 0.495 7.393 2.233 1.00 97.31 95 THR A N 1
ATOM 699 C CA . THR A 1 95 ? 1.403 6.750 1.277 1.00 97.31 95 THR A CA 1
ATOM 700 C C . THR A 1 95 ? 1.488 5.257 1.564 1.00 97.31 95 THR A C 1
ATOM 702 O O . THR A 1 95 ? 1.709 4.843 2.704 1.00 97.31 95 THR A O 1
ATOM 705 N N . MET A 1 96 ? 1.300 4.452 0.524 1.00 97.62 96 MET A N 1
ATOM 706 C CA . MET A 1 96 ? 1.324 2.997 0.594 1.00 97.62 96 MET A CA 1
ATOM 707 C C . MET A 1 96 ? 2.733 2.472 0.316 1.00 97.62 96 MET A C 1
ATOM 709 O O . MET A 1 96 ? 3.463 3.016 -0.510 1.00 97.62 96 MET A O 1
ATOM 713 N N . SER A 1 97 ? 3.111 1.396 1.000 1.00 98.00 97 SER A N 1
ATOM 714 C CA . SER A 1 97 ? 4.413 0.743 0.833 1.00 98.00 97 SER A CA 1
ATOM 715 C C . SER A 1 97 ? 4.264 -0.523 0.001 1.00 98.00 97 SER A C 1
ATOM 717 O O . SER A 1 97 ? 3.345 -1.302 0.241 1.00 98.00 97 SER A O 1
ATOM 719 N N . TYR A 1 98 ? 5.160 -0.747 -0.961 1.00 97.38 98 TYR A N 1
ATOM 720 C CA . TYR A 1 98 ? 5.173 -1.998 -1.718 1.00 97.38 98 TYR A CA 1
ATOM 721 C C . TYR A 1 98 ? 5.647 -3.157 -0.833 1.00 97.38 98 TYR A C 1
ATOM 723 O O . TYR A 1 98 ? 6.709 -3.080 -0.213 1.00 97.38 98 TYR A O 1
ATOM 731 N N . ASN A 1 99 ? 4.863 -4.230 -0.792 1.00 97.25 99 ASN A N 1
ATOM 732 C CA . ASN A 1 99 ? 5.172 -5.473 -0.109 1.00 97.25 99 ASN A CA 1
ATOM 733 C C . ASN A 1 99 ? 5.507 -6.555 -1.157 1.00 97.25 99 ASN A C 1
ATOM 735 O O . ASN A 1 99 ? 4.614 -6.971 -1.900 1.00 97.25 99 ASN A O 1
ATOM 739 N N . PRO A 1 100 ? 6.767 -7.028 -1.236 1.00 95.81 100 PRO A N 1
ATOM 740 C CA . PRO A 1 100 ? 7.174 -8.023 -2.226 1.00 95.81 100 PRO A CA 1
ATOM 741 C C . PRO A 1 100 ? 6.607 -9.424 -1.958 1.00 95.81 100 PRO A C 1
ATOM 743 O O . PRO A 1 100 ? 6.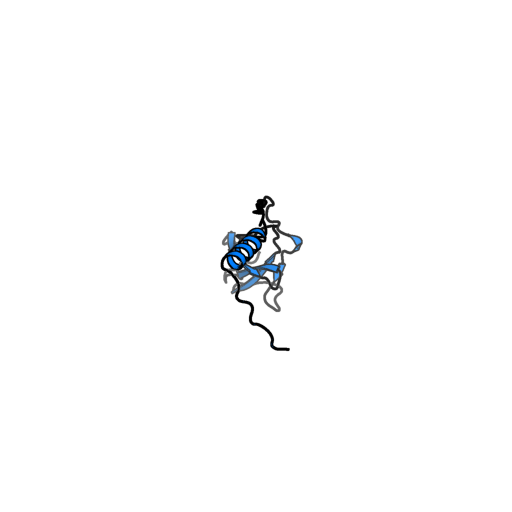525 -10.213 -2.892 1.00 95.81 100 PRO A O 1
ATOM 746 N N . ASP A 1 101 ? 6.194 -9.735 -0.725 1.00 97.56 101 ASP A N 1
ATOM 747 C CA . ASP A 1 101 ? 5.632 -11.049 -0.385 1.00 97.56 101 ASP A CA 1
ATOM 748 C C . ASP A 1 101 ? 4.198 -11.206 -0.909 1.00 97.56 101 ASP A C 1
ATOM 750 O O . ASP A 1 101 ? 3.761 -12.309 -1.238 1.00 97.56 101 ASP A O 1
ATOM 754 N N . THR A 1 102 ? 3.457 -10.096 -0.983 1.00 96.50 102 THR A N 1
ATOM 755 C CA . THR A 1 102 ? 2.074 -10.052 -1.484 1.00 96.50 102 THR A CA 1
ATOM 756 C C . THR A 1 102 ? 1.958 -9.429 -2.875 1.00 96.50 102 THR A C 1
ATOM 758 O O . THR A 1 102 ? 0.865 -9.427 -3.440 1.00 96.50 102 THR A O 1
ATOM 761 N N . GLU A 1 103 ? 3.063 -8.907 -3.423 1.00 96.50 103 GLU A N 1
ATOM 762 C CA . GLU A 1 103 ? 3.141 -8.152 -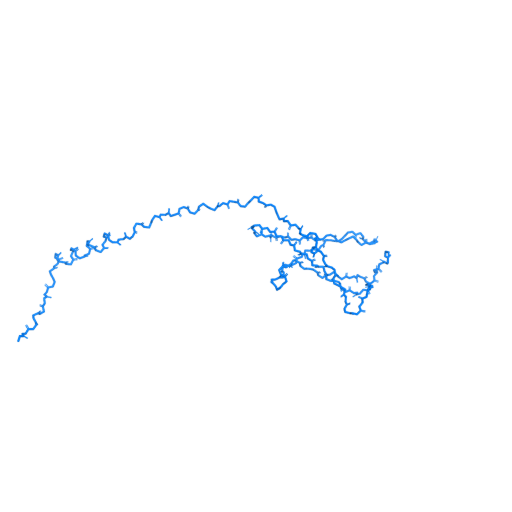4.684 1.00 96.50 103 GLU A CA 1
ATOM 763 C C . GLU A 1 103 ? 2.122 -6.999 -4.756 1.00 96.50 103 GLU A C 1
ATOM 765 O O . GLU A 1 103 ? 1.483 -6.747 -5.785 1.00 96.50 103 GLU A O 1
ATOM 770 N N . ARG A 1 104 ? 1.920 -6.316 -3.622 1.00 97.81 104 ARG A N 1
ATOM 771 C CA . ARG A 1 104 ? 0.875 -5.300 -3.436 1.00 97.81 104 ARG A CA 1
ATOM 772 C C . ARG A 1 104 ? 1.382 -4.092 -2.673 1.00 97.81 104 ARG A C 1
ATOM 774 O O . ARG A 1 104 ? 2.299 -4.182 -1.866 1.00 97.81 104 ARG A O 1
ATOM 781 N N . TYR A 1 105 ? 0.727 -2.961 -2.890 1.00 98.12 105 TYR A N 1
ATOM 782 C CA . TYR A 1 105 ? 0.889 -1.782 -2.052 1.00 98.12 105 TYR A CA 1
ATOM 783 C C . TYR A 1 105 ? -0.002 -1.923 -0.823 1.00 98.12 105 TYR A C 1
ATOM 785 O O . TYR A 1 105 ? -1.186 -2.239 -0.949 1.00 98.12 105 TYR A O 1
ATOM 793 N N . GLU A 1 106 ? 0.558 -1.690 0.363 1.00 98.25 106 GLU A N 1
ATOM 794 C CA . GLU A 1 106 ? -0.118 -1.867 1.648 1.00 98.25 106 GLU A CA 1
ATOM 795 C C . GLU A 1 106 ? 0.048 -0.639 2.549 1.00 98.25 106 GLU A C 1
ATOM 797 O O . GLU A 1 106 ? 1.078 0.042 2.535 1.00 98.25 106 GLU A O 1
ATOM 802 N N . VAL A 1 10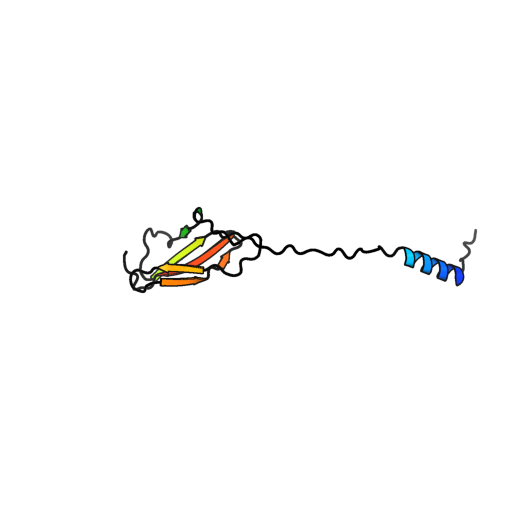7 ? -0.976 -0.353 3.355 1.00 97.44 107 VAL A N 1
ATOM 803 C CA . VAL A 1 107 ? -0.906 0.657 4.413 1.00 97.44 107 VAL A CA 1
ATOM 804 C C . VAL A 1 107 ? -1.771 0.285 5.608 1.00 97.44 107 VAL A C 1
ATOM 806 O O . VAL A 1 107 ? -2.867 -0.257 5.461 1.00 97.44 107 VAL A O 1
ATOM 809 N N . GLU A 1 108 ? -1.285 0.613 6.801 1.00 95.75 108 GLU A N 1
ATOM 810 C CA . GLU A 1 108 ? -2.042 0.500 8.041 1.00 95.75 108 GLU A CA 1
ATOM 811 C C . GLU A 1 108 ? -2.675 1.843 8.407 1.00 95.75 108 GLU A C 1
ATOM 813 O O . GLU A 1 108 ? -2.003 2.870 8.532 1.00 95.75 108 GLU A O 1
ATOM 818 N N . ILE A 1 109 ? -3.990 1.837 8.605 1.00 91.69 109 ILE A N 1
ATOM 819 C CA . ILE A 1 109 ? -4.771 3.022 8.944 1.00 91.69 109 ILE A CA 1
ATOM 820 C C . ILE A 1 109 ? -5.281 2.858 10.369 1.00 91.69 109 ILE A C 1
ATOM 822 O O . ILE A 1 109 ? -6.147 2.031 10.660 1.00 91.69 109 ILE A O 1
ATOM 826 N N . LYS A 1 110 ? -4.754 3.687 11.274 1.00 89.19 110 LYS A N 1
ATOM 827 C CA . LYS A 1 110 ? -5.250 3.761 12.647 1.00 89.19 110 LYS A CA 1
ATOM 828 C C . LYS A 1 110 ? -6.557 4.544 12.698 1.00 89.19 110 LYS A C 1
ATOM 830 O O . LYS A 1 110 ? -6.602 5.747 12.425 1.00 89.19 110 LYS A O 1
ATOM 835 N N . ILE A 1 111 ? -7.604 3.862 13.125 1.00 85.00 111 ILE A N 1
ATOM 836 C CA . ILE A 1 111 ? -8.920 4.410 13.399 1.00 85.00 111 ILE A CA 1
ATOM 837 C C . ILE A 1 111 ? -8.828 5.156 14.735 1.00 85.00 111 ILE A C 1
ATOM 839 O O . ILE A 1 111 ? -8.631 4.567 15.793 1.00 85.00 111 ILE A O 1
ATOM 843 N N . SER A 1 112 ? -8.879 6.489 14.709 1.00 76.50 112 SER A N 1
ATOM 844 C CA . SER A 1 112 ? -8.733 7.298 15.931 1.00 76.50 112 SER A CA 1
ATOM 845 C C . SER A 1 112 ? -9.869 7.035 16.925 1.00 76.50 112 SER A C 1
ATOM 847 O O . SER A 1 112 ? -10.982 6.787 16.491 1.00 76.50 112 SER A O 1
ATOM 849 N N . ASN A 1 113 ? -9.646 7.171 18.239 1.00 63.53 113 ASN A N 1
ATOM 850 C CA . ASN A 1 113 ? -10.672 6.917 19.274 1.00 63.53 113 ASN A CA 1
ATOM 851 C C . ASN A 1 113 ? -11.981 7.716 19.110 1.00 63.53 113 ASN A C 1
ATOM 853 O O . ASN A 1 113 ? -13.011 7.308 19.630 1.00 63.53 113 ASN A O 1
ATOM 857 N N . GLY A 1 114 ? -11.960 8.817 18.356 1.00 56.59 114 GLY A N 1
ATOM 858 C CA . GLY A 1 114 ? -13.160 9.519 17.900 1.00 56.59 114 GLY A CA 1
ATOM 859 C C . GLY A 1 114 ? -13.708 8.973 16.582 1.00 56.59 114 GLY A C 1
ATOM 860 O O . GLY A 1 114 ? -14.136 9.775 15.763 1.00 56.59 114 GLY A O 1
ATOM 861 N N . ALA A 1 115 ? -13.602 7.669 16.318 1.00 51.72 115 ALA A N 1
ATOM 862 C CA . ALA A 1 115 ? -14.079 7.054 15.087 1.00 51.72 115 ALA A CA 1
ATOM 863 C C . ALA A 1 115 ? -15.593 6.991 15.113 1.00 51.72 115 ALA A C 1
ATOM 865 O O . ALA A 1 115 ? -16.207 6.375 15.981 1.00 51.72 115 ALA A O 1
ATOM 866 N N . GLN A 1 116 ? -16.160 7.730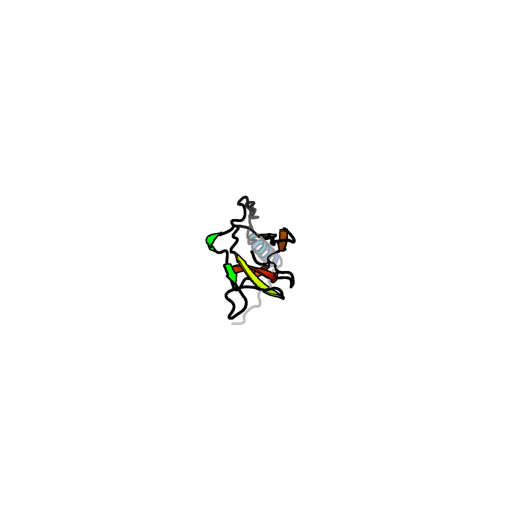 14.179 1.00 53.88 116 GLN A N 1
ATOM 867 C CA . GLN A 1 116 ? -17.562 8.090 14.167 1.00 53.88 116 GLN A CA 1
ATOM 868 C C . GLN A 1 116 ? -18.239 7.093 13.252 1.00 53.88 116 GLN A C 1
ATOM 870 O O . GLN A 1 116 ? -17.796 6.908 12.118 1.00 53.88 116 GLN A O 1
ATOM 875 N N . ALA A 1 117 ? -19.238 6.402 13.795 1.00 48.91 117 ALA A N 1
ATOM 876 C CA . ALA A 1 117 ? -20.042 5.465 13.035 1.00 48.91 117 ALA A CA 1
ATOM 877 C C . ALA A 1 117 ? -20.610 6.185 11.803 1.00 48.91 117 ALA A C 1
ATOM 879 O O . ALA A 1 117 ? -21.164 7.280 11.931 1.00 48.91 117 ALA A O 1
ATOM 880 N N . GLY A 1 118 ? -20.397 5.585 10.634 1.00 49.56 118 GLY A N 1
ATOM 881 C CA . GLY A 1 118 ? -21.137 5.893 9.414 1.00 49.56 118 GLY A CA 1
ATOM 882 C C . GLY A 1 118 ? -22.357 4.998 9.311 1.00 49.56 118 GLY A C 1
ATOM 883 O O . GLY A 1 118 ? -22.279 3.861 9.834 1.00 49.56 118 GLY A O 1
#

Radius of gyration: 33.03 Å; chains: 1; bounding box: 90×52×54 Å

Foldseek 3Di:
DDDDDDDQDPVNVVVVVVVVVVPDPPPPPPPPPPDDFDDDKDWPPVFWDKAFPPPDPDDAAFGKIKTKTAIDDPDDDPWDKDWDQAPPPGIDIDTFDQDPVVRITMDIDHQHNPRDDD